Protein AF-A0A183IJN9-F1 (afdb_monomer)

InterPro domains:
  IPR052081 Dispatched hedgehog regulator [PTHR45951] (31-102)

pLDDT: mean 83.21, std 11.68, range [42.5, 97.75]

Radius of gyration: 34.01 Å; Cα contacts (8 Å, |Δi|>4): 13; chains: 1; bounding box: 88×40×73 Å

Organism: NCBI:txid241478

Structure (mmCIF, N/CA/C/O backbone):
data_AF-A0A183IJN9-F1
#
_entry.id   AF-A0A183IJN9-F1
#
loop_
_atom_site.group_PDB
_atom_site.id
_atom_site.type_symbol
_atom_site.label_atom_id
_atom_site.label_alt_id
_atom_site.label_comp_id
_atom_site.label_asym_id
_atom_site.label_entity_id
_atom_site.label_seq_id
_atom_site.pdbx_PDB_ins_code
_atom_site.Cartn_x
_atom_site.Cartn_y
_atom_site.Cartn_z
_atom_site.occupancy
_atom_site.B_iso_or_equiv
_atom_site.auth_seq_id
_atom_site.auth_comp_id
_atom_site.auth_asym_id
_atom_site.auth_atom_id
_atom_site.pdbx_PDB_model_num
ATOM 1 N N . MET A 1 1 ? -50.052 -27.202 -20.281 1.00 42.50 1 MET A N 1
ATOM 2 C CA . MET A 1 1 ? -50.249 -25.781 -20.639 1.00 42.50 1 MET A CA 1
ATOM 3 C C . MET A 1 1 ? -49.734 -24.948 -19.478 1.00 42.50 1 MET A C 1
ATOM 5 O O . MET A 1 1 ? -50.344 -24.971 -18.419 1.00 42.50 1 MET A O 1
ATOM 9 N N . THR A 1 2 ? -48.568 -24.324 -19.631 1.00 47.97 2 THR A N 1
ATOM 10 C CA . THR A 1 2 ? -47.880 -23.594 -18.555 1.00 47.97 2 THR A CA 1
ATOM 11 C C . THR A 1 2 ? -48.186 -22.110 -18.721 1.00 47.97 2 THR A C 1
ATOM 13 O O . THR A 1 2 ? -47.687 -21.477 -19.644 1.00 47.97 2 THR A O 1
ATOM 16 N N . THR A 1 3 ? -49.064 -21.567 -17.882 1.00 54.75 3 THR A N 1
ATOM 17 C CA . THR A 1 3 ? -49.430 -20.146 -17.894 1.00 54.75 3 THR A CA 1
ATOM 18 C C . THR A 1 3 ? -48.313 -19.322 -17.260 1.00 54.75 3 THR A C 1
ATOM 20 O O . THR A 1 3 ? -48.148 -19.312 -16.041 1.00 54.75 3 THR A O 1
ATOM 23 N N . THR A 1 4 ? -47.528 -18.637 -18.084 1.00 57.16 4 THR A N 1
ATOM 24 C CA . THR A 1 4 ? -46.561 -17.628 -17.648 1.00 57.16 4 THR A CA 1
ATOM 25 C C . THR A 1 4 ? -47.307 -16.361 -17.235 1.00 57.16 4 THR A C 1
ATOM 27 O O . THR A 1 4 ? -47.822 -15.614 -18.063 1.00 57.16 4 THR A O 1
ATOM 30 N N . VAL A 1 5 ? -47.389 -16.117 -15.926 1.00 66.62 5 VAL A N 1
ATOM 31 C CA . VAL A 1 5 ? -47.908 -14.861 -15.372 1.00 66.62 5 VAL A CA 1
ATOM 32 C C . VAL A 1 5 ? -46.890 -13.756 -15.662 1.00 66.62 5 VAL A C 1
ATOM 34 O O . VAL A 1 5 ? -45.865 -13.647 -14.989 1.00 66.62 5 VAL A O 1
ATOM 37 N N . VAL A 1 6 ? -47.156 -12.946 -16.686 1.00 66.62 6 VAL A N 1
ATOM 38 C CA . VAL A 1 6 ? -46.374 -11.743 -16.997 1.00 66.62 6 VAL A CA 1
ATOM 39 C C . VAL A 1 6 ? -46.702 -10.688 -15.941 1.00 66.62 6 VAL A C 1
ATOM 41 O O . VAL A 1 6 ? -47.779 -10.095 -15.942 1.00 66.62 6 VAL A O 1
ATOM 44 N N . ARG A 1 7 ? -45.788 -10.493 -14.985 1.00 68.38 7 ARG A N 1
ATOM 45 C CA . ARG A 1 7 ? -45.923 -9.478 -13.934 1.00 68.38 7 ARG A CA 1
ATOM 46 C C . ARG A 1 7 ? -45.712 -8.081 -14.556 1.00 68.38 7 ARG A C 1
ATOM 48 O O . ARG A 1 7 ? -44.718 -7.902 -15.259 1.00 68.38 7 ARG A O 1
ATOM 55 N N . PRO A 1 8 ? -46.607 -7.102 -14.323 1.00 69.62 8 PRO A N 1
ATOM 56 C CA . PRO A 1 8 ? -46.470 -5.763 -14.894 1.00 69.62 8 PRO A CA 1
ATOM 57 C C . PRO A 1 8 ? -45.242 -5.033 -14.334 1.00 69.62 8 PRO A C 1
ATOM 59 O O . PRO A 1 8 ? -44.839 -5.258 -13.189 1.00 69.62 8 PRO A O 1
ATOM 62 N N . ALA A 1 9 ? -44.648 -4.164 -15.158 1.00 72.00 9 ALA A N 1
ATOM 63 C CA . ALA A 1 9 ? -43.477 -3.372 -14.795 1.00 72.00 9 ALA A CA 1
ATOM 64 C C . ALA A 1 9 ? -43.784 -2.449 -13.595 1.00 72.00 9 ALA A C 1
ATOM 66 O O . ALA A 1 9 ? -44.862 -1.849 -13.554 1.00 72.00 9 ALA A O 1
ATOM 67 N N . PRO A 1 10 ? -42.868 -2.331 -12.615 1.00 67.19 10 PRO A N 1
ATOM 68 C CA . PRO A 1 10 ? -43.081 -1.492 -11.440 1.00 67.19 10 PRO A CA 1
ATOM 69 C C . PRO A 1 10 ? -43.225 -0.021 -11.847 1.00 67.19 10 PRO A C 1
ATOM 71 O O . PRO A 1 10 ? -42.444 0.492 -12.649 1.00 67.19 10 PRO A O 1
ATOM 74 N N . THR A 1 11 ? -44.226 0.662 -11.295 1.00 74.81 11 THR A N 1
ATOM 75 C CA . THR A 1 11 ? -44.477 2.087 -11.545 1.00 74.81 11 THR A CA 1
ATOM 76 C C . THR A 1 11 ? -43.447 2.961 -10.824 1.00 74.81 11 THR A C 1
ATOM 78 O O . THR A 1 11 ? -42.914 2.589 -9.778 1.00 74.81 11 THR A O 1
ATOM 81 N N . VAL A 1 12 ? -43.177 4.157 -11.361 1.00 68.94 12 VAL A N 1
ATOM 82 C CA . VAL A 1 12 ? -42.184 5.108 -10.814 1.00 68.94 12 VAL A CA 1
ATOM 83 C C . VAL A 1 12 ? -42.441 5.423 -9.331 1.00 68.94 12 VAL A C 1
ATOM 85 O O . VAL A 1 12 ? -41.495 5.533 -8.557 1.00 68.94 12 VAL A O 1
ATOM 88 N N . ALA A 1 13 ? -43.710 5.467 -8.912 1.00 69.81 13 ALA A N 1
ATOM 89 C CA . ALA A 1 13 ? -44.108 5.664 -7.517 1.00 69.81 13 ALA A CA 1
ATOM 90 C C . ALA A 1 13 ? -43.681 4.506 -6.583 1.00 69.81 13 ALA A C 1
ATOM 92 O O . ALA A 1 13 ? -43.203 4.752 -5.472 1.00 69.81 13 ALA A O 1
ATOM 93 N N . ASP A 1 14 ? -43.793 3.251 -7.042 1.00 73.62 14 ASP A N 1
ATOM 94 C CA . ASP A 1 14 ? -43.352 2.055 -6.300 1.00 73.62 14 ASP A CA 1
ATOM 95 C C . ASP A 1 14 ? -41.819 2.020 -6.181 1.00 73.62 14 ASP A C 1
ATOM 97 O O . ASP A 1 14 ? -41.258 1.676 -5.137 1.00 73.62 14 ASP A O 1
ATOM 101 N N . GLN A 1 15 ? -41.118 2.482 -7.222 1.00 72.19 15 GLN A N 1
ATOM 102 C CA . GLN A 1 15 ? -39.668 2.646 -7.173 1.00 72.19 15 GLN A CA 1
ATOM 103 C C . GLN A 1 15 ? -39.258 3.712 -6.153 1.00 72.19 15 GLN A C 1
ATOM 105 O O . GLN A 1 15 ? -38.440 3.418 -5.282 1.00 72.19 15 GLN A O 1
ATOM 110 N N . THR A 1 16 ? -39.853 4.910 -6.182 1.00 74.81 16 THR A N 1
ATOM 111 C CA . THR A 1 16 ? -39.536 5.977 -5.215 1.00 74.81 16 THR A CA 1
ATOM 112 C C . THR A 1 16 ? -39.813 5.576 -3.765 1.00 74.81 16 THR A C 1
ATOM 114 O O . THR A 1 16 ? -38.995 5.865 -2.892 1.00 74.81 16 THR A O 1
ATOM 117 N N . GLY A 1 17 ? -40.903 4.845 -3.502 1.00 78.81 17 GLY A N 1
ATOM 118 C CA . GLY A 1 17 ? -41.215 4.329 -2.165 1.00 78.81 17 GLY A CA 1
ATOM 119 C C . GLY A 1 17 ? -40.206 3.283 -1.683 1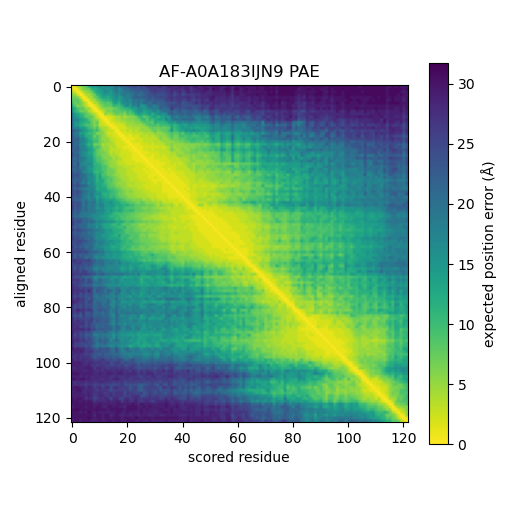.00 78.81 17 GLY A C 1
ATOM 120 O O . GLY A 1 17 ? -39.751 3.331 -0.538 1.00 78.81 17 GLY A O 1
ATOM 121 N N . ARG A 1 18 ? -39.766 2.378 -2.571 1.00 79.75 18 ARG A N 1
ATOM 122 C CA . ARG A 1 18 ? -38.678 1.441 -2.254 1.00 79.75 18 ARG A CA 1
ATOM 123 C C . ARG A 1 18 ? -37.378 2.169 -1.960 1.00 79.75 18 ARG A C 1
ATOM 125 O O . ARG A 1 18 ? -36.756 1.852 -0.949 1.00 79.75 18 ARG A O 1
ATOM 132 N N . PHE A 1 19 ? -36.979 3.137 -2.784 1.00 79.00 19 PHE A N 1
ATOM 133 C CA . PHE A 1 19 ? -35.757 3.911 -2.557 1.00 79.00 19 PHE A CA 1
ATOM 134 C C . PHE A 1 19 ? -35.787 4.633 -1.208 1.00 79.00 19 PHE A C 1
ATOM 136 O O . PHE A 1 19 ? -34.834 4.499 -0.445 1.00 79.00 19 PHE A O 1
ATOM 143 N N . ALA A 1 20 ? -36.894 5.296 -0.860 1.00 82.69 20 ALA A N 1
ATOM 144 C CA . ALA A 1 20 ? -37.056 5.929 0.448 1.00 82.69 20 ALA A CA 1
ATOM 145 C C . ALA A 1 20 ? -36.897 4.920 1.601 1.00 82.69 20 ALA A C 1
ATOM 147 O O . ALA A 1 20 ? -36.151 5.173 2.544 1.00 82.69 20 ALA A O 1
ATOM 148 N N . SER A 1 21 ? -37.494 3.729 1.475 1.00 84.25 21 SER A N 1
ATOM 149 C CA . SER A 1 21 ? -37.359 2.671 2.486 1.00 84.25 21 SER A CA 1
ATOM 150 C C . SER A 1 21 ? -35.934 2.109 2.604 1.00 84.25 21 SER A C 1
ATOM 152 O O . SER A 1 21 ? -35.504 1.731 3.693 1.00 84.25 21 SER A O 1
ATOM 154 N N . TYR A 1 22 ? -35.182 2.037 1.499 1.00 85.25 22 TYR A N 1
ATOM 155 C CA . TYR A 1 22 ? -33.778 1.622 1.521 1.00 85.25 22 TYR A CA 1
ATOM 156 C C . TYR A 1 22 ? -32.915 2.674 2.206 1.00 85.25 22 TYR A C 1
ATOM 158 O O . TYR A 1 22 ? -32.092 2.320 3.046 1.00 85.25 22 TYR A O 1
ATOM 166 N N . VAL A 1 23 ? -33.138 3.951 1.895 1.00 88.44 23 VAL A N 1
ATOM 167 C CA . VAL A 1 23 ? -32.428 5.062 2.531 1.00 88.44 23 VAL A CA 1
ATOM 168 C C . VAL A 1 23 ? -32.671 5.046 4.039 1.00 88.44 23 VAL A C 1
ATOM 170 O O . VAL A 1 23 ? -31.708 5.005 4.800 1.00 88.44 23 VAL A O 1
ATOM 173 N N . GLU A 1 24 ? -33.923 4.947 4.483 1.00 90.62 24 GLU A N 1
ATOM 174 C CA . GLU A 1 24 ? -34.265 4.873 5.908 1.00 90.62 24 GLU A CA 1
ATOM 175 C C . GLU A 1 24 ? -33.581 3.690 6.614 1.00 90.62 24 GLU A C 1
ATOM 177 O O . GLU A 1 24 ? -32.968 3.856 7.671 1.00 90.62 24 GLU A O 1
ATOM 182 N N . LYS A 1 25 ? -33.580 2.506 5.985 1.00 90.12 25 LYS A N 1
ATOM 183 C CA . LYS A 1 25 ? -32.872 1.327 6.510 1.00 90.12 25 LYS A CA 1
ATOM 184 C C . LYS A 1 25 ? -31.364 1.546 6.607 1.00 90.12 25 LYS A C 1
ATOM 186 O O . LYS A 1 25 ? -30.766 1.146 7.603 1.00 90.12 25 LYS A O 1
ATOM 191 N N . THR A 1 26 ? -30.738 2.169 5.606 1.00 87.69 26 THR A N 1
ATOM 192 C CA . THR A 1 26 ? -29.291 2.448 5.638 1.00 87.69 26 THR A CA 1
ATOM 193 C C . THR A 1 26 ? -28.924 3.467 6.712 1.00 87.69 26 THR A C 1
ATOM 195 O O . THR A 1 26 ? -27.927 3.277 7.407 1.00 87.69 26 THR A O 1
ATOM 198 N N . VAL A 1 27 ? -29.755 4.494 6.911 1.00 92.44 27 VAL A N 1
ATOM 199 C CA . VAL A 1 27 ? -29.573 5.495 7.968 1.00 92.44 27 VAL A CA 1
ATOM 200 C C . VAL A 1 27 ? -29.684 4.833 9.340 1.00 92.44 27 VAL A C 1
ATOM 202 O O . VAL A 1 27 ? -28.749 4.934 10.135 1.00 92.44 27 VAL A O 1
ATOM 205 N N . ALA A 1 28 ? -30.747 4.064 9.586 1.00 92.38 28 ALA A N 1
ATOM 206 C CA . ALA A 1 28 ? -30.940 3.350 10.849 1.00 92.38 28 ALA A CA 1
ATOM 207 C C . ALA A 1 28 ? -29.805 2.350 11.142 1.00 92.38 28 ALA A C 1
ATOM 209 O O . ALA A 1 28 ? -29.307 2.275 12.267 1.00 92.38 28 ALA A O 1
ATOM 210 N N . LEU A 1 29 ? -29.346 1.616 10.124 1.00 93.44 29 LEU A N 1
ATOM 211 C CA . LEU A 1 29 ? -28.218 0.692 10.239 1.00 93.44 29 LEU A CA 1
ATOM 212 C C . LEU A 1 29 ? -26.922 1.440 10.578 1.00 93.44 29 LEU A C 1
ATOM 214 O O . LEU A 1 29 ? -26.181 1.007 11.461 1.00 93.44 29 LEU A O 1
ATOM 218 N N . SER A 1 30 ? -26.659 2.579 9.932 1.00 91.69 30 SER A N 1
ATOM 219 C CA . SER A 1 30 ? -25.470 3.392 10.212 1.00 91.69 30 SER A CA 1
ATOM 220 C C . SER A 1 30 ? -25.453 3.917 11.652 1.00 91.69 30 SER A C 1
ATOM 222 O O . SER A 1 30 ? -24.416 3.876 12.319 1.00 91.69 30 SER A O 1
ATOM 224 N N . GLU A 1 31 ? -26.610 4.334 12.176 1.00 93.31 31 GLU A N 1
ATOM 225 C CA . GLU A 1 31 ? -26.736 4.779 13.561 1.00 93.31 31 GLU A CA 1
ATOM 226 C C . GLU A 1 31 ? -26.528 3.635 14.551 1.00 93.31 31 GLU A C 1
ATOM 228 O O . GLU A 1 31 ? -25.868 3.821 15.577 1.00 93.31 31 GLU A O 1
ATOM 233 N N . TYR A 1 32 ? -27.066 2.453 14.244 1.00 94.62 32 TYR A N 1
ATOM 234 C CA . TYR A 1 32 ? -26.859 1.254 15.048 1.00 94.62 32 TYR A CA 1
ATOM 235 C C . TYR A 1 32 ? -25.374 0.880 15.119 1.00 94.62 32 TYR A C 1
ATOM 237 O O . TYR A 1 32 ? -24.843 0.706 16.217 1.00 94.62 32 TYR A O 1
ATOM 245 N N . ILE A 1 33 ? -24.676 0.845 13.976 1.00 93.62 33 ILE A N 1
ATOM 246 C CA . ILE A 1 33 ? -23.234 0.562 13.924 1.00 93.62 33 ILE A CA 1
ATOM 247 C C . ILE A 1 33 ? -22.457 1.586 14.750 1.00 93.62 33 ILE A C 1
ATOM 249 O O . ILE A 1 33 ? -21.606 1.209 15.554 1.00 93.62 33 ILE A O 1
ATOM 253 N N . ARG A 1 34 ? -22.768 2.879 14.603 1.00 93.94 34 ARG A N 1
ATOM 254 C CA . ARG A 1 34 ? -22.080 3.940 15.346 1.00 93.94 34 ARG A CA 1
ATOM 255 C C . ARG A 1 34 ? -22.254 3.780 16.856 1.00 93.94 34 ARG A C 1
ATOM 257 O O . ARG A 1 34 ? -21.279 3.898 17.595 1.00 93.94 34 ARG A O 1
ATOM 264 N N . LYS A 1 35 ? -23.477 3.498 17.316 1.00 94.50 35 LYS A N 1
ATOM 265 C CA . LYS A 1 35 ? -23.772 3.267 18.740 1.00 94.50 35 LYS A CA 1
ATOM 266 C C . LYS A 1 35 ? -23.055 2.021 19.256 1.00 94.50 35 LYS A C 1
ATOM 268 O O . LYS A 1 35 ? -22.427 2.082 20.307 1.00 94.50 35 LYS A O 1
ATOM 273 N N . SER A 1 36 ? -23.085 0.928 18.494 1.00 91.88 36 SER A N 1
ATOM 274 C CA . SER A 1 36 ? -22.399 -0.316 18.852 1.00 91.88 36 SER A CA 1
ATOM 275 C C . SER A 1 36 ? -20.881 -0.136 18.938 1.00 91.88 36 SER A C 1
ATOM 277 O O . SER A 1 36 ? -20.257 -0.660 19.855 1.00 91.88 36 SER A O 1
ATOM 279 N N . TYR A 1 37 ? -20.281 0.619 18.015 1.00 91.88 37 TYR A N 1
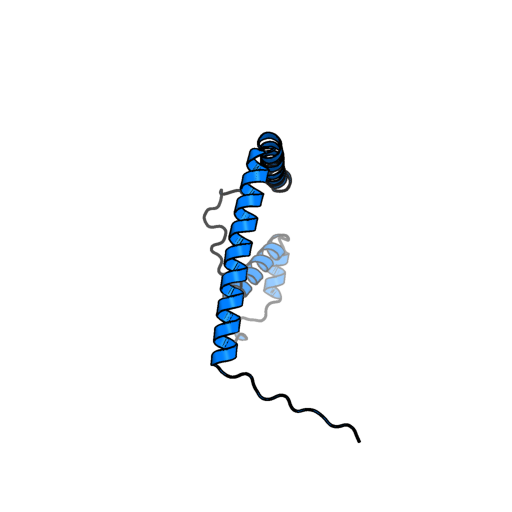ATOM 280 C CA . TYR A 1 37 ? -18.847 0.907 18.026 1.00 91.88 37 TYR A CA 1
ATOM 281 C C . TYR A 1 37 ? -18.452 1.800 19.208 1.00 91.88 37 TYR A C 1
ATOM 283 O O . TYR A 1 37 ? -17.462 1.531 19.882 1.00 91.88 37 TYR A O 1
ATOM 291 N N . ALA A 1 38 ? -19.247 2.833 19.502 1.00 91.94 38 ALA A N 1
ATOM 292 C CA . ALA A 1 38 ? -19.018 3.698 20.657 1.00 91.94 38 ALA A CA 1
ATOM 293 C C . ALA A 1 38 ? -19.105 2.923 21.983 1.00 91.94 38 ALA A C 1
ATOM 295 O O . ALA A 1 38 ? -18.265 3.121 22.860 1.00 91.94 38 ALA A O 1
ATOM 296 N N . LEU A 1 39 ? -20.073 2.007 22.104 1.00 92.88 39 LEU A N 1
ATOM 297 C CA . LEU A 1 39 ? -20.193 1.119 23.260 1.00 92.88 39 LEU A CA 1
ATOM 298 C C . LEU A 1 39 ? -18.961 0.209 23.386 1.00 92.88 39 LEU A C 1
ATOM 300 O O . LEU A 1 39 ? -18.355 0.141 24.447 1.00 92.88 39 LEU A O 1
ATOM 304 N N . PHE A 1 40 ? -18.527 -0.404 22.280 1.00 91.44 40 PHE A N 1
ATOM 305 C CA . PHE A 1 40 ? -17.332 -1.251 22.247 1.00 91.44 40 PHE A CA 1
ATOM 306 C C . PHE A 1 40 ? -16.059 -0.506 22.688 1.00 91.44 40 PHE A C 1
ATOM 308 O O . PHE A 1 40 ? -15.261 -1.047 23.456 1.00 91.44 40 PHE A O 1
ATOM 315 N N . LEU A 1 41 ? -15.881 0.745 22.246 1.00 90.94 41 LEU A N 1
ATOM 316 C CA . LEU A 1 41 ? -14.760 1.590 22.673 1.00 90.94 41 LEU A CA 1
ATOM 317 C C . LEU A 1 41 ? -14.805 1.899 24.171 1.00 90.94 41 LEU A C 1
ATOM 319 O O . LEU A 1 41 ? -13.759 1.912 24.819 1.00 90.94 41 LEU A O 1
ATOM 323 N N . ASN A 1 42 ? -15.997 2.150 24.710 1.00 92.44 42 ASN A N 1
ATOM 324 C CA . ASN A 1 42 ? -16.184 2.465 26.121 1.00 92.44 42 ASN A CA 1
ATOM 325 C C . ASN A 1 42 ? -16.004 1.239 27.027 1.00 92.44 42 ASN A C 1
ATOM 327 O O . ASN A 1 42 ? -15.441 1.355 28.112 1.00 92.44 42 ASN A O 1
ATOM 331 N N . ASP A 1 43 ? -16.444 0.065 26.578 1.00 93.25 43 ASP A N 1
ATOM 332 C CA . ASP A 1 43 ? -16.390 -1.157 27.379 1.00 93.25 43 ASP A CA 1
ATOM 333 C C . ASP A 1 43 ? -14.950 -1.655 27.572 1.00 93.25 43 ASP A C 1
ATOM 335 O O . ASP A 1 43 ? -14.623 -2.191 28.633 1.00 93.25 43 ASP A O 1
ATOM 339 N N . ARG A 1 44 ? -14.071 -1.499 26.563 1.00 91.81 44 ARG A N 1
ATOM 340 C CA . ARG A 1 44 ? -12.667 -1.964 26.624 1.00 91.81 44 ARG A CA 1
ATOM 341 C C . ARG A 1 44 ? -11.664 -1.032 25.927 1.00 91.81 44 ARG A C 1
ATOM 343 O O . ARG A 1 44 ? -10.976 -1.458 24.993 1.00 91.81 44 ARG A O 1
ATOM 350 N N . PRO A 1 45 ? -11.475 0.200 26.426 1.00 91.88 45 PRO A N 1
ATOM 351 C CA . PRO A 1 45 ? -10.580 1.178 25.803 1.00 91.88 45 P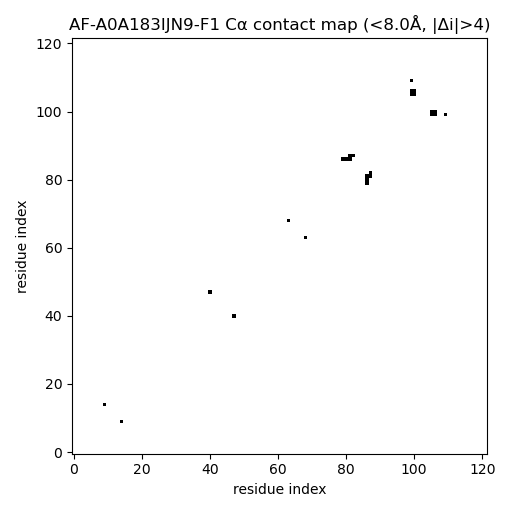RO A CA 1
ATOM 352 C C . PRO A 1 45 ? -9.122 0.698 25.762 1.00 91.88 45 PRO A C 1
ATOM 354 O O . PRO A 1 45 ? -8.418 0.893 24.774 1.00 91.88 45 PRO A O 1
ATOM 357 N N . ILE A 1 46 ? -8.683 0.001 26.813 1.00 94.50 46 ILE A N 1
ATOM 358 C CA . ILE A 1 46 ? -7.313 -0.508 26.940 1.00 94.50 46 ILE A CA 1
ATOM 359 C C . ILE A 1 46 ? -7.017 -1.566 25.868 1.00 94.50 46 ILE A C 1
ATOM 361 O O . ILE A 1 46 ? -5.970 -1.523 25.227 1.00 94.50 46 ILE A O 1
ATOM 365 N N . THR A 1 47 ? -7.942 -2.499 25.622 1.00 93.75 47 THR A N 1
ATOM 366 C CA . THR A 1 47 ? -7.768 -3.541 24.599 1.00 93.75 47 THR A CA 1
ATOM 367 C C . THR A 1 47 ? -7.683 -2.939 23.200 1.00 93.75 47 THR A C 1
ATOM 369 O O . THR A 1 47 ? -6.801 -3.313 22.431 1.00 93.75 47 THR A O 1
ATOM 372 N N . VAL A 1 48 ? -8.558 -1.978 22.883 1.00 94.75 48 VAL A N 1
ATOM 373 C CA . VAL A 1 48 ? -8.538 -1.272 21.591 1.00 94.75 48 VAL A CA 1
ATOM 374 C C . VAL A 1 48 ? -7.212 -0.542 21.399 1.00 94.75 48 VAL A C 1
ATOM 376 O O . VAL A 1 48 ? -6.605 -0.647 20.331 1.00 94.75 48 VAL A O 1
ATOM 379 N N . TYR A 1 49 ? -6.727 0.137 22.440 1.00 95.31 49 TYR A N 1
ATOM 380 C CA . TYR A 1 49 ? -5.431 0.804 22.411 1.00 95.31 49 TYR A CA 1
ATOM 381 C C . TYR A 1 49 ? -4.290 -0.178 22.120 1.00 95.31 49 TYR A C 1
ATOM 383 O O . TYR A 1 49 ? -3.520 0.050 21.190 1.00 95.31 49 TYR A O 1
ATOM 391 N N . PHE A 1 50 ? -4.214 -1.301 22.840 1.00 96.56 50 PHE A N 1
ATOM 392 C CA . PHE A 1 50 ? -3.157 -2.293 22.631 1.00 96.56 50 PHE A CA 1
ATOM 393 C C . PHE A 1 50 ? -3.186 -2.916 21.240 1.00 96.56 50 PHE A C 1
ATOM 395 O O . PHE A 1 50 ? -2.138 -3.017 20.610 1.00 96.56 50 PHE A O 1
ATOM 402 N N . VAL A 1 51 ? -4.360 -3.306 20.738 1.00 96.56 51 VAL A N 1
ATOM 403 C CA . VAL A 1 51 ? -4.483 -3.885 19.391 1.00 96.56 51 VAL A CA 1
ATOM 404 C C . VAL A 1 51 ? -4.052 -2.872 18.335 1.00 96.56 51 VAL A C 1
ATOM 406 O O . VAL A 1 51 ? -3.282 -3.209 17.441 1.00 96.56 51 VAL A O 1
ATOM 409 N N . THR A 1 52 ? -4.497 -1.621 18.465 1.00 95.50 52 THR A N 1
ATOM 410 C CA . THR A 1 52 ? -4.154 -0.557 17.513 1.00 95.50 52 THR A CA 1
ATOM 411 C C . THR A 1 52 ? -2.660 -0.244 17.552 1.00 95.50 52 THR A C 1
ATOM 413 O O . THR A 1 52 ? -2.018 -0.187 16.506 1.00 95.50 52 THR A O 1
ATOM 416 N N . ALA A 1 53 ? -2.083 -0.095 18.746 1.00 96.81 53 ALA A N 1
ATOM 417 C CA . ALA A 1 53 ? -0.661 0.175 18.926 1.00 96.81 53 ALA A CA 1
ATOM 418 C C . ALA A 1 53 ? 0.208 -0.987 18.427 1.00 96.81 53 ALA A C 1
ATOM 420 O O . ALA A 1 53 ? 1.214 -0.762 17.761 1.00 96.81 53 ALA A O 1
ATOM 421 N N . PHE A 1 54 ? -0.196 -2.228 18.700 1.00 97.75 54 PHE A N 1
ATOM 422 C CA . PHE A 1 54 ? 0.504 -3.416 18.227 1.00 97.75 54 PHE A CA 1
ATOM 423 C C . PHE A 1 54 ? 0.447 -3.538 16.704 1.00 97.75 54 PHE A C 1
ATOM 425 O O . PHE A 1 54 ? 1.465 -3.801 16.067 1.00 97.75 54 PHE A O 1
ATOM 432 N N . LEU A 1 55 ? -0.720 -3.311 16.098 1.00 97.50 55 LEU A N 1
ATOM 433 C CA . LEU A 1 55 ? -0.876 -3.368 14.649 1.00 97.50 55 LEU A CA 1
ATOM 434 C C . LEU A 1 55 ? -0.052 -2.268 13.969 1.00 97.50 55 LEU A C 1
ATOM 436 O O . LEU A 1 55 ? 0.723 -2.556 13.065 1.00 97.50 55 LEU A O 1
ATOM 440 N N . LEU A 1 56 ? -0.130 -1.029 14.457 1.00 97.31 56 LEU A N 1
ATOM 441 C CA . LEU A 1 56 ? 0.641 0.080 13.897 1.00 97.31 56 LEU A CA 1
ATOM 442 C C . LEU A 1 56 ? 2.153 -0.120 14.092 1.00 97.31 56 LEU A C 1
ATOM 444 O O . LEU A 1 56 ? 2.936 0.089 13.165 1.00 97.31 56 LEU A O 1
ATOM 448 N N . GLY A 1 57 ? 2.558 -0.572 15.279 1.00 97.25 57 GLY A N 1
ATOM 449 C CA . GLY A 1 57 ? 3.950 -0.847 15.620 1.00 97.25 57 GLY A CA 1
ATOM 450 C C . GLY A 1 57 ? 4.538 -1.989 14.797 1.00 97.25 57 GLY A C 1
ATOM 451 O O . GLY A 1 57 ? 5.613 -1.831 14.226 1.00 97.25 57 GLY A O 1
ATOM 452 N N . SER A 1 58 ? 3.824 -3.111 14.672 1.00 96.69 58 SER A N 1
ATOM 453 C CA . SER A 1 58 ? 4.269 -4.256 13.867 1.00 96.69 58 SER A CA 1
ATOM 454 C C . SER A 1 58 ? 4.358 -3.917 12.381 1.00 96.69 58 SER A C 1
ATOM 456 O 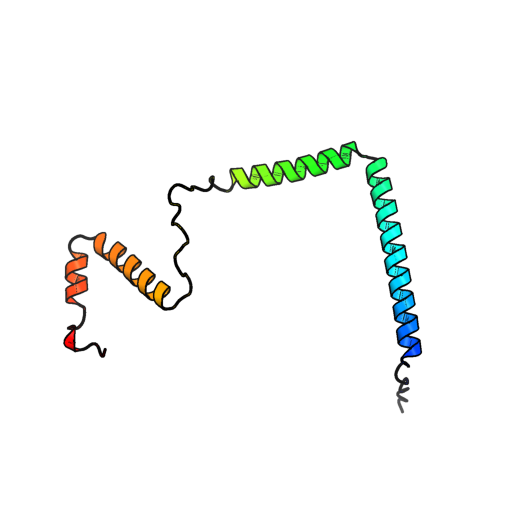O . SER A 1 58 ? 5.369 -4.239 11.767 1.00 96.69 58 SER A O 1
ATOM 458 N N . LEU A 1 59 ? 3.377 -3.208 11.809 1.00 95.06 59 LEU A N 1
ATOM 459 C CA . LEU A 1 59 ? 3.436 -2.770 10.409 1.00 95.06 59 LEU A CA 1
ATOM 460 C C . LEU A 1 59 ? 4.620 -1.831 10.156 1.00 95.06 59 LEU A C 1
ATOM 462 O O . LEU A 1 59 ? 5.333 -1.995 9.169 1.00 95.06 59 LEU A O 1
ATOM 466 N N . THR A 1 60 ? 4.857 -0.877 11.057 1.00 94.44 60 THR A N 1
ATOM 467 C CA . THR A 1 60 ? 5.985 0.059 10.943 1.00 94.44 60 THR A CA 1
ATOM 468 C C . THR A 1 60 ? 7.318 -0.680 11.071 1.00 94.44 60 THR A C 1
ATOM 470 O O . THR A 1 60 ? 8.207 -0.502 10.241 1.00 94.44 60 THR A O 1
ATOM 473 N N . ALA A 1 61 ? 7.452 -1.553 12.072 1.00 93.94 61 ALA A N 1
ATOM 474 C CA . ALA A 1 61 ? 8.666 -2.330 12.298 1.00 93.94 61 ALA A CA 1
ATOM 475 C C . ALA A 1 61 ? 8.965 -3.271 11.125 1.00 93.94 61 ALA A C 1
ATOM 477 O O . ALA A 1 61 ? 10.100 -3.319 10.660 1.00 93.94 61 ALA A O 1
ATOM 478 N N . LEU A 1 62 ? 7.952 -3.970 10.605 1.00 94.50 62 LEU A N 1
ATOM 479 C CA . LEU A 1 62 ? 8.088 -4.810 9.416 1.00 94.50 62 LEU A CA 1
ATOM 480 C C . LEU A 1 62 ? 8.486 -3.984 8.192 1.00 94.50 62 LEU A C 1
ATOM 482 O O . LEU A 1 62 ? 9.379 -4.396 7.459 1.00 94.50 62 LEU A O 1
ATOM 486 N N . GLY A 1 63 ? 7.880 -2.811 7.990 1.00 90.56 63 GLY A N 1
ATOM 487 C CA . GLY A 1 63 ? 8.220 -1.923 6.878 1.00 90.56 63 GLY A CA 1
ATOM 488 C C . GLY A 1 63 ? 9.682 -1.472 6.900 1.00 90.56 63 GLY A C 1
ATOM 489 O O . GLY A 1 63 ? 10.329 -1.455 5.858 1.00 90.56 63 GLY A O 1
ATOM 490 N N . ILE A 1 64 ? 10.216 -1.170 8.086 1.00 90.50 64 ILE A N 1
ATOM 491 C CA . ILE A 1 64 ? 11.621 -0.771 8.263 1.00 90.50 64 ILE A CA 1
ATOM 492 C C . ILE A 1 64 ? 12.568 -1.973 8.178 1.00 90.50 64 ILE A C 1
ATOM 494 O O . ILE A 1 64 ? 13.687 -1.842 7.697 1.00 90.50 64 ILE A O 1
ATOM 498 N N . HIS A 1 65 ? 12.161 -3.143 8.672 1.00 88.56 65 HIS A N 1
ATOM 499 C CA . HIS A 1 65 ? 13.045 -4.305 8.719 1.00 88.56 65 HIS A CA 1
ATOM 500 C C . HIS A 1 65 ? 13.169 -5.013 7.368 1.00 88.56 65 HIS A C 1
ATOM 502 O O . HIS A 1 65 ? 14.239 -5.507 7.027 1.00 88.56 65 HIS A O 1
ATOM 508 N N . LEU A 1 66 ? 12.078 -5.075 6.602 1.00 90.88 66 LEU A N 1
ATOM 509 C CA . LEU A 1 66 ? 12.054 -5.766 5.314 1.00 90.88 66 LEU A CA 1
ATOM 510 C C . LEU A 1 66 ? 12.694 -4.943 4.196 1.00 90.88 66 LEU A C 1
ATOM 512 O O . LEU A 1 66 ? 13.256 -5.526 3.271 1.00 90.88 66 LEU A O 1
ATOM 516 N N . ASN A 1 67 ? 12.632 -3.612 4.282 1.00 86.06 67 ASN A N 1
ATOM 517 C CA . ASN A 1 67 ? 13.149 -2.734 3.244 1.00 86.06 67 ASN A CA 1
ATOM 518 C C . ASN A 1 67 ? 14.314 -1.889 3.769 1.00 86.06 67 ASN A C 1
ATOM 520 O O . ASN A 1 67 ? 14.183 -1.261 4.821 1.00 86.06 67 ASN A O 1
ATOM 524 N N . PRO A 1 68 ? 15.433 -1.801 3.028 1.00 84.88 68 PRO A N 1
ATOM 525 C CA . PRO A 1 68 ? 16.463 -0.825 3.347 1.00 84.88 68 PRO A CA 1
ATOM 526 C C . PRO A 1 68 ? 15.870 0.588 3.292 1.00 84.88 68 PRO A C 1
ATOM 528 O O . PRO A 1 68 ? 14.947 0.858 2.515 1.00 84.88 68 PRO A O 1
ATOM 531 N N . LEU A 1 69 ? 16.402 1.491 4.120 1.00 85.38 69 LEU A N 1
ATOM 532 C CA . LEU A 1 69 ? 15.974 2.887 4.105 1.00 85.38 69 LEU A CA 1
ATOM 533 C C . LEU A 1 69 ? 16.177 3.463 2.693 1.00 85.38 69 LEU A C 1
ATOM 535 O O . LEU A 1 69 ? 17.211 3.194 2.076 1.00 85.38 69 LEU A O 1
ATOM 539 N N . PRO A 1 70 ? 15.208 4.239 2.175 1.00 85.94 70 PRO A N 1
ATOM 540 C CA . PRO A 1 70 ? 15.338 4.844 0.860 1.00 85.94 70 PRO A CA 1
ATOM 541 C C . PRO A 1 70 ? 16.530 5.804 0.853 1.00 85.94 70 PRO A C 1
ATOM 543 O O . PRO A 1 70 ? 16.639 6.677 1.715 1.00 85.94 70 PRO A O 1
ATOM 546 N N . ASP A 1 71 ? 17.421 5.629 -0.121 1.00 88.50 71 ASP A N 1
ATOM 547 C CA . ASP A 1 71 ? 18.527 6.550 -0.358 1.00 88.50 71 ASP A CA 1
ATOM 548 C C . ASP A 1 71 ? 18.062 7.703 -1.257 1.00 88.50 71 ASP A C 1
ATOM 550 O O . ASP A 1 71 ? 17.437 7.491 -2.298 1.00 88.50 71 ASP A O 1
ATOM 554 N N . PHE A 1 72 ? 18.377 8.928 -0.844 1.00 86.31 72 PHE A N 1
ATOM 555 C CA . PHE A 1 72 ? 18.037 10.167 -1.547 1.00 86.31 72 PHE A CA 1
ATOM 556 C C . PHE A 1 72 ? 19.279 10.894 -2.081 1.00 86.31 72 PHE A C 1
ATOM 558 O O . PHE A 1 72 ? 19.207 12.070 -2.435 1.00 86.31 72 PHE A O 1
ATOM 565 N N . SER A 1 73 ? 20.423 10.208 -2.141 1.00 91.75 73 SER A N 1
ATOM 566 C CA . SER A 1 73 ? 21.697 10.750 -2.626 1.00 91.75 73 SER A CA 1
ATOM 567 C C . SER A 1 73 ? 21.634 11.312 -4.055 1.00 91.75 73 SER A C 1
ATOM 569 O O . SER A 1 73 ? 22.309 12.296 -4.357 1.00 91.75 73 SER A O 1
ATOM 571 N N . ALA A 1 74 ? 20.796 10.738 -4.924 1.00 89.12 74 ALA A N 1
ATOM 572 C CA . ALA A 1 74 ? 20.606 11.175 -6.306 1.00 89.12 74 ALA A CA 1
ATOM 573 C C . ALA A 1 74 ? 19.207 11.797 -6.509 1.00 89.12 74 ALA A C 1
ATOM 575 O O . ALA A 1 74 ? 18.254 11.078 -6.818 1.00 89.12 74 ALA A O 1
ATOM 576 N N . PRO A 1 75 ? 19.052 13.133 -6.402 1.00 83.94 75 PRO A N 1
ATOM 577 C CA . PRO A 1 75 ? 17.744 13.792 -6.501 1.00 83.94 75 PRO A CA 1
ATOM 578 C C . PRO A 1 75 ? 17.143 13.737 -7.910 1.00 83.94 75 PRO A C 1
ATOM 580 O O . PRO A 1 75 ? 15.960 14.011 -8.086 1.00 83.94 75 PRO A O 1
ATOM 583 N N . THR A 1 76 ? 17.948 13.401 -8.920 1.00 86.19 76 THR A N 1
ATOM 584 C CA . THR A 1 76 ? 17.505 13.251 -10.309 1.00 86.19 76 THR A CA 1
ATOM 585 C C . THR A 1 76 ? 17.014 11.839 -10.648 1.00 86.19 76 THR A C 1
ATOM 587 O O . THR A 1 76 ? 16.555 11.585 -11.765 1.00 86.19 76 THR A O 1
ATOM 590 N N . LEU A 1 77 ? 17.101 10.904 -9.699 1.00 83.12 77 LEU A N 1
ATOM 591 C CA . LEU A 1 77 ? 16.721 9.515 -9.900 1.00 83.12 77 LEU A CA 1
ATOM 592 C C . LEU A 1 77 ? 15.194 9.410 -10.035 1.00 83.12 77 LEU A C 1
ATOM 594 O O . LEU A 1 77 ? 14.451 9.710 -9.106 1.00 83.12 77 LEU A O 1
ATOM 598 N N . GLY A 1 78 ? 14.725 8.993 -11.215 1.00 84.38 78 GLY A N 1
ATOM 599 C CA . GLY A 1 78 ? 13.294 8.851 -11.521 1.00 84.38 78 GLY A CA 1
ATOM 600 C C . GLY A 1 78 ? 12.721 9.863 -12.518 1.00 84.38 78 GLY A C 1
ATOM 601 O O . GLY A 1 78 ? 11.560 9.722 -12.889 1.00 84.38 78 GLY A O 1
ATOM 602 N N . PHE A 1 79 ? 13.512 10.824 -13.013 1.00 88.38 79 PHE A N 1
ATOM 603 C CA . PHE A 1 79 ? 13.074 11.729 -14.091 1.00 88.38 79 PHE A CA 1
ATOM 604 C C . PHE A 1 79 ? 13.081 11.100 -15.493 1.00 88.38 79 PHE A C 1
ATOM 606 O O . PHE A 1 79 ? 12.650 11.737 -16.455 1.00 88.38 79 PHE A O 1
ATOM 613 N N . ASP A 1 80 ? 13.538 9.854 -15.632 1.00 86.81 80 ASP A N 1
ATOM 614 C CA . ASP A 1 80 ? 13.455 9.142 -16.903 1.00 86.81 80 ASP A CA 1
ATOM 615 C C . ASP A 1 80 ? 11.994 8.952 -17.321 1.00 86.81 80 ASP A C 1
ATOM 617 O O . ASP A 1 80 ? 11.157 8.476 -16.552 1.00 86.81 80 ASP A O 1
ATOM 621 N N . THR A 1 81 ? 11.693 9.239 -18.585 1.00 86.12 81 THR A N 1
ATOM 622 C CA . THR A 1 81 ? 10.354 9.087 -19.175 1.00 86.12 81 THR A CA 1
ATOM 623 C C . THR A 1 81 ? 10.044 7.624 -19.518 1.00 86.12 81 THR A C 1
ATOM 625 O O . THR A 1 81 ? 9.763 7.272 -20.671 1.00 86.12 81 THR A O 1
ATOM 628 N N . ARG A 1 82 ? 10.130 6.744 -18.509 1.00 87.38 82 ARG A N 1
ATOM 629 C CA . ARG A 1 82 ? 9.933 5.290 -18.632 1.00 87.38 82 ARG A CA 1
ATOM 630 C C . ARG A 1 82 ? 8.597 4.978 -19.313 1.00 87.38 82 ARG A C 1
ATOM 632 O O . ARG A 1 82 ? 7.581 5.600 -19.024 1.00 87.38 82 ARG A O 1
ATOM 639 N N . GLY A 1 83 ? 8.608 4.006 -20.224 1.00 86.06 83 GLY A N 1
ATOM 640 C CA . GLY A 1 83 ? 7.422 3.597 -20.990 1.00 86.06 83 GLY A CA 1
ATOM 641 C C . GLY A 1 83 ? 7.200 4.362 -22.301 1.00 86.06 83 GLY A C 1
ATOM 642 O O . GLY A 1 83 ? 6.321 3.989 -23.073 1.00 86.06 83 GLY A O 1
ATOM 643 N N . THR A 1 84 ? 8.008 5.382 -22.607 1.00 91.44 84 THR A N 1
ATOM 644 C CA . THR A 1 84 ? 8.020 6.008 -23.940 1.00 91.44 84 THR A CA 1
ATOM 645 C C . THR A 1 84 ? 8.909 5.236 -24.921 1.00 91.44 84 THR A C 1
ATOM 647 O O . THR A 1 84 ? 9.883 4.591 -24.527 1.00 91.44 84 THR A O 1
ATOM 650 N N . VAL A 1 85 ? 8.628 5.349 -26.226 1.00 89.50 85 VAL A N 1
ATOM 651 C CA . VAL A 1 85 ? 9.468 4.750 -27.288 1.00 89.50 85 VAL A CA 1
ATOM 652 C C . VAL A 1 85 ? 10.908 5.269 -27.218 1.00 89.50 85 VAL A C 1
ATOM 654 O O . VAL A 1 85 ? 11.853 4.512 -27.432 1.00 89.50 85 VAL A O 1
ATOM 657 N N . LEU A 1 86 ? 11.086 6.551 -26.882 1.00 88.38 86 LEU A N 1
ATOM 658 C CA . LEU A 1 86 ? 12.408 7.151 -26.727 1.00 88.38 86 LEU A CA 1
ATOM 659 C C . LEU A 1 86 ? 13.148 6.575 -25.515 1.00 88.38 86 LEU A C 1
ATOM 661 O O . LEU A 1 86 ? 14.304 6.185 -25.650 1.00 88.38 86 LEU A O 1
ATOM 665 N N . SER A 1 87 ? 12.477 6.440 -24.368 1.00 89.00 87 SER A N 1
ATOM 666 C CA . SER A 1 87 ? 13.067 5.807 -23.184 1.00 89.00 87 SER A CA 1
ATOM 667 C C . SER A 1 87 ? 13.461 4.353 -23.449 1.00 89.00 87 SER A C 1
ATOM 669 O O . SER A 1 87 ? 14.543 3.949 -23.039 1.00 89.00 87 SER A O 1
ATOM 671 N N . GLY A 1 88 ? 12.666 3.600 -24.218 1.00 88.44 88 GLY A N 1
ATOM 672 C CA . GLY A 1 88 ? 13.024 2.237 -24.624 1.00 88.44 88 GLY A CA 1
ATOM 673 C C . GLY A 1 88 ? 14.314 2.175 -25.448 1.00 88.44 88 GLY A C 1
ATOM 674 O O . GLY A 1 88 ? 15.167 1.327 -25.198 1.00 88.44 88 GLY A O 1
ATOM 675 N N . ARG A 1 89 ? 14.504 3.110 -26.389 1.00 92.69 89 ARG A N 1
ATOM 676 C CA . ARG A 1 89 ? 15.747 3.207 -27.175 1.00 92.69 89 ARG A CA 1
ATOM 677 C C . ARG A 1 89 ? 16.938 3.587 -26.299 1.00 92.69 89 ARG A C 1
ATOM 679 O O . ARG A 1 89 ? 17.973 2.942 -26.389 1.00 92.69 89 ARG A O 1
ATOM 686 N N . VAL A 1 90 ? 16.789 4.602 -25.449 1.00 90.62 90 VAL A N 1
ATOM 687 C CA . VAL A 1 90 ? 17.862 5.065 -24.551 1.00 90.62 90 VAL A CA 1
ATOM 688 C C . VAL A 1 90 ? 18.263 3.971 -23.556 1.00 90.62 90 VAL A C 1
ATOM 690 O O . VAL A 1 90 ? 19.448 3.731 -23.368 1.00 90.62 90 VAL A O 1
ATOM 693 N N . GLN A 1 91 ? 17.303 3.244 -22.977 1.00 89.19 91 GLN A N 1
ATOM 694 C CA . GLN A 1 91 ? 17.592 2.115 -22.085 1.00 89.19 91 GLN A CA 1
ATOM 695 C C . GLN A 1 91 ? 18.302 0.969 -22.811 1.00 89.19 91 GLN A C 1
ATOM 697 O O . GLN A 1 91 ? 19.246 0.405 -22.264 1.00 89.19 91 GLN A O 1
ATOM 702 N N . ALA A 1 92 ? 17.888 0.644 -24.041 1.00 89.25 92 ALA A N 1
ATOM 703 C CA . ALA A 1 92 ? 18.553 -0.376 -24.848 1.00 89.25 92 ALA A CA 1
ATOM 704 C C . ALA A 1 92 ? 20.000 0.014 -25.191 1.00 89.25 92 ALA A C 1
ATOM 706 O O . ALA A 1 92 ? 20.889 -0.828 -25.098 1.00 89.25 92 ALA A O 1
ATOM 707 N N . TRP A 1 93 ? 20.243 1.286 -25.525 1.00 89.50 93 TRP A N 1
ATOM 708 C CA . TRP A 1 93 ? 21.591 1.814 -25.750 1.00 89.50 93 TRP A CA 1
ATOM 709 C C . TRP A 1 93 ? 22.451 1.772 -24.484 1.00 89.50 93 TRP A C 1
ATOM 711 O O . TRP A 1 93 ? 23.558 1.248 -24.537 1.00 89.50 93 TRP A O 1
ATOM 721 N N . AS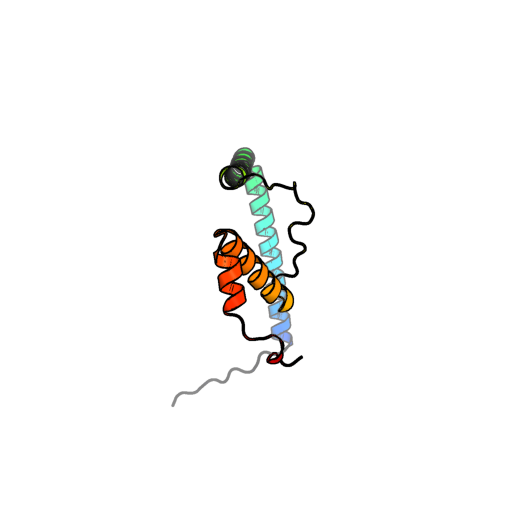N A 1 94 ? 21.939 2.243 -23.343 1.00 88.75 94 ASN A N 1
ATOM 722 C CA . ASN A 1 94 ? 22.684 2.232 -22.079 1.00 88.75 94 ASN A CA 1
ATOM 723 C C . ASN A 1 94 ? 23.036 0.801 -21.634 1.00 88.75 94 ASN A C 1
ATOM 725 O O . ASN A 1 94 ? 24.160 0.538 -21.220 1.00 88.75 94 ASN A O 1
ATOM 729 N N . ALA A 1 95 ? 22.096 -0.141 -21.768 1.00 88.44 95 ALA A N 1
ATOM 730 C CA . ALA A 1 95 ? 22.328 -1.543 -21.425 1.00 88.44 95 ALA A CA 1
ATOM 731 C C . ALA A 1 95 ? 23.317 -2.237 -22.377 1.00 88.44 95 ALA A C 1
ATOM 733 O O . ALA A 1 95 ? 24.009 -3.177 -21.981 1.00 88.44 95 ALA A O 1
ATOM 734 N N . LEU A 1 96 ? 23.360 -1.813 -23.643 1.00 86.88 96 LEU A N 1
ATOM 735 C CA . LEU A 1 96 ? 24.342 -2.289 -24.610 1.00 86.88 96 LEU A CA 1
ATOM 736 C C . LEU A 1 96 ? 25.740 -1.775 -24.253 1.00 86.88 96 LEU A C 1
ATOM 738 O O . LEU A 1 96 ? 26.659 -2.587 -24.171 1.00 86.88 96 LEU A O 1
ATOM 742 N N . ASP A 1 97 ? 25.868 -0.473 -23.984 1.00 87.19 97 ASP A N 1
ATOM 743 C CA . ASP A 1 97 ? 27.137 0.169 -23.626 1.00 87.19 97 ASP A CA 1
ATOM 744 C C . ASP A 1 97 ? 27.757 -0.475 -22.378 1.00 87.19 97 ASP A C 1
ATOM 746 O O . ASP A 1 97 ? 28.915 -0.893 -22.405 1.00 87.19 97 ASP A O 1
ATOM 750 N N . GLU A 1 98 ? 26.950 -0.699 -21.335 1.00 85.88 98 GLU A N 1
ATOM 751 C CA . GLU A 1 98 ? 27.374 -1.382 -20.106 1.00 85.88 98 GLU A CA 1
ATOM 752 C C . GLU A 1 98 ? 27.948 -2.784 -20.385 1.00 85.88 98 GLU A C 1
ATOM 754 O O . GLU A 1 98 ? 29.016 -3.149 -19.883 1.00 85.88 98 GLU A O 1
ATOM 759 N N . LYS A 1 99 ? 27.285 -3.571 -21.242 1.00 82.94 99 LYS A N 1
ATOM 760 C CA . LYS A 1 99 ? 27.731 -4.931 -21.590 1.00 82.94 99 LYS A CA 1
ATOM 761 C C . LYS A 1 99 ? 28.979 -4.943 -22.466 1.00 82.94 99 LYS A C 1
ATOM 763 O O . LYS A 1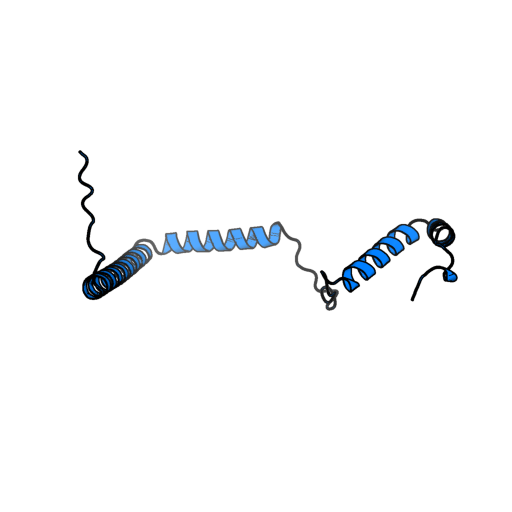 99 ? 29.801 -5.851 -22.343 1.00 82.94 99 LYS A O 1
ATOM 768 N N . THR A 1 100 ? 29.130 -3.964 -23.353 1.00 82.38 100 THR A N 1
ATOM 769 C CA . THR A 1 100 ? 30.322 -3.837 -24.199 1.00 82.38 100 THR A CA 1
ATOM 770 C C . THR A 1 100 ? 31.517 -3.263 -23.447 1.00 82.38 100 THR A C 1
ATOM 772 O O . THR A 1 100 ? 32.646 -3.644 -23.746 1.00 82.38 100 THR A O 1
ATOM 775 N N . ALA A 1 101 ? 31.293 -2.404 -22.448 1.00 76.88 101 ALA A N 1
ATOM 776 C CA . ALA A 1 101 ? 32.341 -1.797 -21.631 1.00 76.88 101 ALA A CA 1
ATOM 777 C C . ALA A 1 101 ? 32.990 -2.790 -20.654 1.00 76.88 101 ALA A C 1
ATOM 779 O O . ALA A 1 101 ? 34.159 -2.630 -20.303 1.00 76.88 101 ALA A O 1
ATOM 780 N N . TYR A 1 102 ? 32.267 -3.840 -20.251 1.00 73.62 102 TYR A N 1
ATOM 781 C CA . TYR A 1 102 ? 32.788 -4.878 -19.357 1.00 73.62 102 TYR A CA 1
ATOM 782 C C . TYR A 1 102 ? 33.973 -5.660 -19.957 1.00 73.62 102 TYR A C 1
ATOM 784 O O . TYR A 1 102 ? 34.857 -6.109 -19.228 1.00 73.62 102 TYR A O 1
ATOM 792 N N . TYR A 1 103 ? 34.030 -5.797 -21.286 1.00 74.62 103 TYR A N 1
ATOM 793 C CA . TYR A 1 103 ? 35.124 -6.473 -21.984 1.00 74.62 103 TYR A CA 1
ATOM 794 C C . TYR A 1 103 ? 35.880 -5.474 -22.878 1.00 74.62 103 TYR A C 1
ATOM 796 O O . TYR A 1 103 ? 35.322 -5.014 -23.874 1.00 74.62 103 TYR A O 1
ATOM 804 N N . PRO A 1 104 ? 37.165 -5.175 -22.608 1.00 67.25 104 PRO A N 1
ATOM 805 C CA . PRO A 1 104 ? 37.888 -4.073 -23.257 1.00 67.25 104 PRO A CA 1
ATOM 806 C C . PRO A 1 104 ? 38.032 -4.207 -24.785 1.00 67.25 104 PRO A C 1
ATOM 808 O O . PRO A 1 104 ? 38.154 -3.199 -25.478 1.00 67.25 104 PRO A O 1
ATOM 811 N N . GLU A 1 105 ? 37.975 -5.427 -25.328 1.00 68.56 105 GLU A N 1
ATOM 812 C CA . GLU A 1 105 ? 38.021 -5.672 -26.780 1.00 68.56 105 GLU A CA 1
ATOM 813 C C . GLU A 1 105 ? 36.639 -5.902 -27.418 1.00 68.56 105 GLU A C 1
ATOM 815 O O . GLU A 1 105 ? 36.501 -5.816 -28.636 1.00 68.56 105 GLU A O 1
ATOM 820 N N . SER A 1 106 ? 35.591 -6.127 -26.616 1.00 69.06 106 SER A N 1
ATOM 821 C CA . SER A 1 106 ? 34.225 -6.374 -27.110 1.00 69.06 106 SER A CA 1
ATOM 822 C C . SER A 1 106 ? 33.638 -5.148 -27.795 1.00 69.06 106 SER A C 1
ATOM 824 O O . SER A 1 106 ? 32.980 -5.265 -28.825 1.00 69.06 106 SER A O 1
ATOM 826 N N . ASN A 1 107 ? 33.926 -3.958 -27.268 1.00 70.56 107 ASN A N 1
ATOM 827 C CA . ASN A 1 107 ? 33.352 -2.727 -27.790 1.00 70.56 107 ASN A CA 1
ATOM 828 C C . ASN A 1 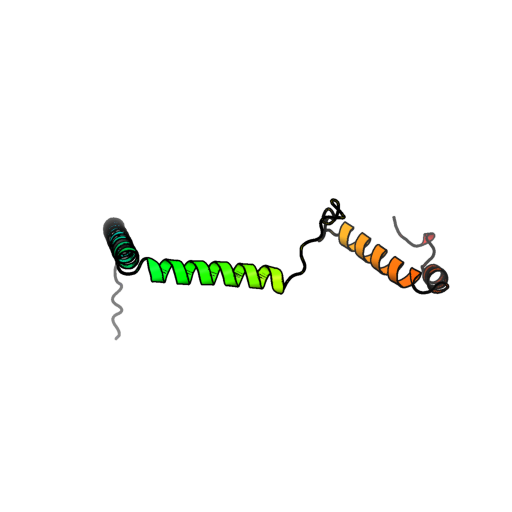107 ? 33.763 -2.475 -29.257 1.00 70.56 107 ASN A C 1
ATOM 830 O O . ASN A 1 107 ? 32.936 -2.193 -30.121 1.00 70.56 107 ASN A O 1
ATOM 834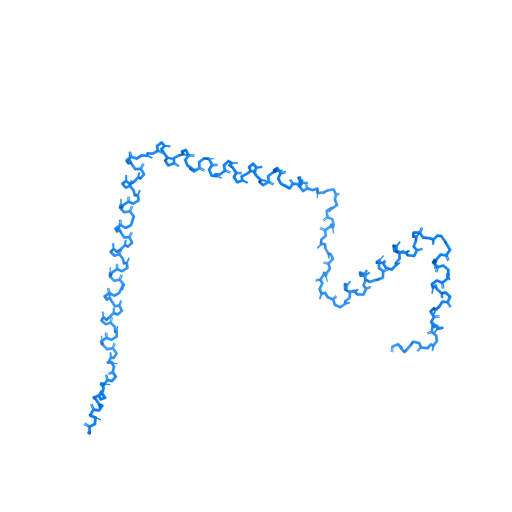 N N . LYS A 1 108 ? 35.044 -2.694 -29.582 1.00 71.94 108 LYS A N 1
ATOM 835 C CA . LYS A 1 108 ? 35.566 -2.550 -30.952 1.00 71.94 108 LYS A CA 1
ATOM 836 C C . LYS A 1 108 ? 35.000 -3.612 -31.895 1.00 71.94 108 LYS A C 1
ATOM 838 O O . LYS A 1 108 ? 34.697 -3.300 -33.042 1.00 71.94 108 LYS A O 1
ATOM 843 N N . GLU A 1 109 ? 34.862 -4.850 -31.422 1.00 72.81 109 GLU A N 1
ATOM 844 C CA . GLU A 1 109 ? 34.301 -5.956 -32.207 1.00 72.81 109 GLU A CA 1
ATOM 845 C C . GLU A 1 109 ? 32.807 -5.774 -32.478 1.00 72.81 109 GLU A C 1
ATOM 847 O O . GLU A 1 109 ? 32.349 -6.008 -33.594 1.00 72.81 109 GLU A O 1
ATOM 852 N N . PHE A 1 110 ? 32.052 -5.275 -31.502 1.00 74.12 110 PHE A N 1
ATOM 853 C CA . PHE A 1 110 ? 30.646 -4.938 -31.680 1.00 74.12 110 PHE A CA 1
ATOM 854 C C . PHE A 1 110 ? 30.460 -3.864 -32.762 1.00 74.12 110 PHE A C 1
ATOM 856 O O . PHE A 1 110 ? 29.680 -4.047 -33.698 1.00 74.12 110 PHE A O 1
ATOM 863 N N . PHE A 1 111 ? 31.232 -2.773 -32.701 1.00 74.62 111 PHE A N 1
ATOM 864 C CA . PHE A 1 111 ? 31.154 -1.711 -33.708 1.00 74.62 111 PHE A CA 1
ATOM 865 C C . PHE A 1 111 ? 31.633 -2.136 -35.101 1.00 74.62 111 PHE A C 1
ATOM 867 O O . PHE A 1 111 ? 31.188 -1.560 -36.091 1.00 74.62 111 PHE A O 1
ATOM 874 N N . ARG A 1 112 ? 32.479 -3.168 -35.206 1.00 76.62 112 ARG A N 1
ATOM 875 C CA . ARG A 1 112 ? 32.862 -3.772 -36.495 1.00 76.62 112 ARG A CA 1
ATOM 876 C C . ARG A 1 112 ? 31.735 -4.573 -37.151 1.00 76.62 112 ARG A C 1
ATOM 878 O O . ARG A 1 112 ? 31.768 -4.753 -38.364 1.00 76.62 112 ARG A O 1
ATOM 885 N N . GLN A 1 113 ? 30.766 -5.061 -36.377 1.00 78.88 113 GLN A N 1
ATOM 886 C CA . GLN A 1 113 ? 29.648 -5.876 -36.872 1.00 78.88 113 GLN A CA 1
ATOM 887 C C . GLN A 1 113 ? 28.437 -5.042 -37.316 1.00 78.88 113 GLN A C 1
ATOM 889 O O . GLN A 1 113 ? 27.524 -5.574 -37.949 1.00 78.88 113 GLN A O 1
ATOM 894 N N . LEU A 1 114 ? 28.409 -3.747 -36.991 1.00 74.00 114 LEU A N 1
ATOM 895 C CA . LEU A 1 114 ? 27.339 -2.846 -37.410 1.00 74.00 114 LEU A CA 1
ATOM 896 C C . LEU A 1 114 ? 27.432 -2.562 -38.921 1.00 74.00 114 LEU A C 1
ATOM 898 O O . LEU A 1 114 ? 28.530 -2.354 -39.443 1.00 74.00 114 LEU A O 1
ATOM 902 N N . PRO A 1 115 ? 26.294 -2.539 -39.643 1.00 70.69 115 PRO A N 1
ATOM 903 C CA . PRO A 1 115 ? 26.290 -2.185 -41.054 1.00 70.69 115 PRO A CA 1
ATOM 904 C C . PRO A 1 115 ? 26.797 -0.744 -41.247 1.00 70.69 115 PRO A C 1
ATOM 906 O O . PRO A 1 115 ? 26.598 0.096 -40.363 1.00 70.69 115 PRO A O 1
ATOM 909 N N . PRO A 1 116 ? 27.423 -0.432 -42.398 1.00 68.94 116 PRO A N 1
ATOM 910 C CA . PRO A 1 116 ? 27.902 0.913 -42.696 1.00 68.94 116 PRO A CA 1
ATOM 911 C C . PRO A 1 116 ? 26.773 1.940 -42.547 1.00 68.94 116 PRO A C 1
ATOM 913 O O . PRO A 1 116 ? 25.635 1.677 -42.945 1.00 68.94 116 PRO A O 1
ATOM 916 N N . SER A 1 117 ? 27.091 3.124 -42.012 1.00 64.75 117 SER A N 1
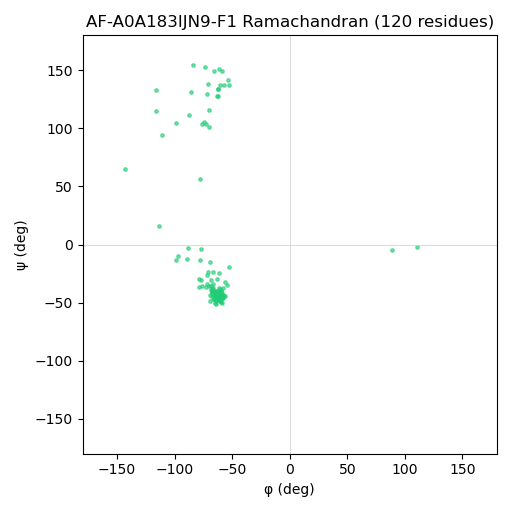ATOM 917 C CA . SER A 1 117 ? 26.149 4.236 -41.776 1.00 64.75 117 SER A CA 1
ATOM 918 C C . SER A 1 117 ? 25.332 4.646 -43.004 1.00 64.75 117 SER A C 1
ATOM 920 O O . SER A 1 117 ? 24.287 5.279 -42.883 1.00 64.75 117 SER A O 1
ATOM 922 N N . ASP A 1 118 ? 25.811 4.267 -44.180 1.00 65.62 118 ASP A N 1
ATOM 923 C CA . ASP A 1 118 ? 25.321 4.652 -45.495 1.00 65.62 118 ASP A CA 1
ATOM 924 C C . ASP A 1 118 ? 24.044 3.879 -45.882 1.00 65.62 118 ASP A C 1
ATOM 926 O O . ASP A 1 118 ? 23.351 4.247 -46.827 1.00 65.62 118 ASP A O 1
ATOM 930 N N . VAL A 1 119 ? 23.723 2.808 -45.144 1.00 64.50 119 VAL A N 1
ATOM 931 C CA . VAL A 1 119 ? 22.585 1.906 -45.400 1.00 64.50 119 VAL A CA 1
ATOM 932 C C . VAL A 1 119 ? 21.353 2.262 -44.553 1.00 64.50 119 VAL A C 1
ATOM 934 O O . VAL A 1 119 ? 20.270 1.729 -44.783 1.00 64.50 119 VAL A O 1
ATOM 937 N N . ILE A 1 120 ? 21.475 3.168 -43.576 1.00 61.38 120 ILE A N 1
ATOM 938 C CA . ILE A 1 120 ? 20.379 3.509 -42.659 1.00 61.38 120 ILE A CA 1
ATOM 939 C C . ILE A 1 120 ? 19.520 4.625 -43.283 1.00 61.38 120 ILE A C 1
ATOM 941 O O . ILE A 1 120 ? 19.996 5.759 -43.389 1.00 61.38 120 ILE A O 1
ATOM 945 N N . PRO A 1 121 ? 18.263 4.358 -43.694 1.00 59.34 121 PRO A N 1
ATOM 946 C CA . PRO A 1 121 ? 17.374 5.413 -44.170 1.00 59.34 121 PRO A CA 1
ATOM 947 C C . PRO A 1 121 ? 17.088 6.403 -43.028 1.00 59.34 121 PRO A C 1
ATOM 949 O O . PRO A 1 121 ? 16.725 5.986 -41.926 1.00 59.34 121 PRO A O 1
ATOM 952 N N . ARG A 1 122 ? 17.307 7.699 -43.294 1.00 59.12 122 ARG A N 1
ATOM 953 C CA . ARG A 1 122 ? 16.993 8.809 -42.375 1.00 59.12 122 ARG A CA 1
ATOM 954 C C . ARG A 1 122 ? 15.494 9.008 -42.204 1.00 59.12 122 ARG A C 1
ATOM 956 O O . ARG A 1 122 ? 14.775 8.897 -43.222 1.00 59.12 122 ARG A O 1
#

Foldseek 3Di:
DDDDDPDDDDDPVNVVVVVVVVVVVVVVVVVVVVVVVVVVCVVCVPVVVVVVCVVVVVVVVCVPVVDPDDDCPDVCPPVQPPPDPVSVVVVVVVVVCVVQVVDVCSVVVVVVPDDPPVPDDD

Mean predicted aligned error: 14.28 Å

Secondary structure (DSSP, 8-state):
------PPPPPHHHHHHHHHHHHHHHHHHHHHHHHHHHHHHHH-HHHHHHHHHHHHHHHHHHHHHHSPPPP-S-TTTT-S-TTSHHHHHHHHHHHHHHHHHTSTTHHHHHHHHSPPGGGS--

Solvent-accessible surface area (backbone atoms only — not comparable to full-atom values): 7523 Å² total; per-residue (Å²): 135,85,83,79,80,80,76,78,81,84,51,73,67,58,50,52,53,49,52,53,54,50,52,52,51,51,53,54,49,51,51,50,53,52,52,53,51,53,49,54,48,69,77,40,50,67,59,53,50,51,53,51,51,49,52,54,48,50,54,51,50,48,56,57,70,76,38,80,80,85,81,68,91,58,84,70,73,78,75,68,62,75,92,36,75,66,40,53,51,52,51,53,50,53,56,47,52,56,63,28,64,76,38,87,64,46,44,62,54,54,63,67,71,52,76,66,80,86,74,60,85,130

Sequence (122 aa):
MTTTVVRPAPTVADQTGRFASYVEKTVALSEYIRKSYALFLNDRPITVYFVTAFLLGSLTALGIHLNPLPDFSAPTLGFDTRGTVLSGRVQAWNALDEKTAYYPESNKEFFRQLPPSDVIPR